Protein AF-A0A1T5LZ73-F1 (afdb_monomer)

Radius of gyration: 25.75 Å; Cα contacts (8 Å, |Δi|>4): 151; chains: 1; bounding box: 77×66×50 Å

pLDDT: mean 72.5, std 19.08, range [36.62, 97.19]

Structure (mmCIF, N/CA/C/O backbone):
data_AF-A0A1T5LZ73-F1
#
_entry.id   AF-A0A1T5LZ73-F1
#
loop_
_atom_site.group_PDB
_atom_site.id
_atom_site.type_symbol
_atom_site.label_atom_id
_atom_site.label_alt_id
_atom_site.label_comp_id
_atom_site.label_asym_id
_atom_site.label_entity_id
_atom_site.label_seq_id
_atom_site.pdbx_PDB_ins_code
_atom_site.Cartn_x
_atom_site.Cartn_y
_atom_site.Cartn_z
_atom_site.occupancy
_atom_site.B_iso_or_equiv
_atom_site.auth_seq_id
_atom_site.auth_comp_id
_atom_site.auth_asym_id
_atom_site.auth_atom_id
_atom_site.pdbx_PDB_model_num
ATOM 1 N N . MET A 1 1 ? 52.171 -35.371 24.882 1.00 56.53 1 MET A N 1
ATOM 2 C CA . MET A 1 1 ? 51.019 -35.402 25.819 1.00 56.53 1 MET A CA 1
ATOM 3 C C . MET A 1 1 ? 50.412 -34.028 26.113 1.00 56.53 1 MET A C 1
ATOM 5 O O . MET A 1 1 ? 49.203 -33.958 26.257 1.00 56.53 1 MET A O 1
ATOM 9 N N . VAL A 1 2 ? 51.192 -32.938 26.149 1.00 52.44 2 VAL A N 1
ATOM 10 C CA . VAL A 1 2 ? 50.703 -31.588 26.519 1.00 52.44 2 VAL A CA 1
ATOM 11 C C . VAL A 1 2 ? 49.740 -30.958 25.489 1.00 52.44 2 VAL A C 1
ATOM 13 O O . VAL A 1 2 ? 48.854 -30.198 25.865 1.00 52.44 2 VAL A O 1
ATOM 16 N N . LEU A 1 3 ? 49.861 -31.300 24.199 1.00 52.75 3 LEU A N 1
ATOM 17 C CA . LEU A 1 3 ? 49.018 -30.736 23.128 1.00 52.75 3 LEU A CA 1
ATOM 18 C C . LEU A 1 3 ? 47.549 -31.187 23.212 1.00 52.75 3 LEU A C 1
ATOM 20 O O . LEU A 1 3 ? 46.660 -30.344 23.152 1.00 52.75 3 LEU A O 1
ATOM 24 N N . LYS A 1 4 ? 47.296 -32.473 23.499 1.00 55.06 4 LYS A N 1
ATOM 25 C CA . LYS A 1 4 ? 45.929 -33.009 23.659 1.00 55.06 4 LYS A CA 1
ATOM 26 C C . LYS A 1 4 ? 45.168 -32.373 24.830 1.00 55.06 4 LYS A C 1
ATOM 28 O O . LYS A 1 4 ? 43.947 -32.289 24.804 1.00 55.06 4 LYS A O 1
ATOM 33 N N . PHE A 1 5 ? 45.885 -31.903 25.854 1.00 57.53 5 PHE A N 1
ATOM 34 C CA . PHE A 1 5 ? 45.278 -31.242 27.012 1.00 57.53 5 PHE A CA 1
ATOM 35 C C . PHE A 1 5 ? 44.866 -29.793 26.707 1.00 57.53 5 PHE A C 1
ATOM 37 O O . PHE A 1 5 ? 43.849 -29.325 27.211 1.00 57.53 5 PHE A O 1
ATOM 44 N N . LYS A 1 6 ? 45.619 -29.086 25.849 1.00 55.25 6 LYS A N 1
ATOM 45 C CA . LYS A 1 6 ? 45.263 -27.726 25.411 1.00 55.25 6 LYS A CA 1
ATOM 46 C C . LYS A 1 6 ? 44.051 -27.726 24.478 1.00 55.25 6 LYS A C 1
ATOM 48 O O . LYS A 1 6 ? 43.191 -26.863 24.625 1.00 55.25 6 LYS A O 1
ATOM 53 N N . GLU A 1 7 ? 43.953 -28.708 23.583 1.00 58.69 7 GLU A N 1
ATOM 54 C CA . GLU A 1 7 ? 42.799 -28.877 22.686 1.00 58.69 7 GLU A CA 1
ATOM 55 C C . GLU A 1 7 ? 41.505 -29.117 23.476 1.00 58.69 7 GLU A C 1
ATOM 57 O O . GLU A 1 7 ? 40.520 -28.417 23.260 1.00 58.69 7 GLU A O 1
ATOM 62 N N . ALA A 1 8 ? 41.541 -29.990 24.489 1.00 63.03 8 ALA A N 1
ATOM 63 C CA . ALA A 1 8 ? 40.382 -30.257 25.344 1.00 63.03 8 ALA A CA 1
ATOM 64 C C . ALA A 1 8 ? 39.908 -29.022 26.143 1.00 63.03 8 ALA A C 1
ATOM 66 O O . ALA A 1 8 ? 38.707 -28.833 26.344 1.00 63.03 8 ALA A O 1
ATOM 67 N N . ILE A 1 9 ? 40.829 -28.152 26.579 1.00 67.31 9 ILE A N 1
ATOM 68 C CA . ILE A 1 9 ? 40.480 -26.908 27.289 1.00 67.31 9 ILE A CA 1
ATOM 69 C C . ILE A 1 9 ? 39.867 -25.878 26.325 1.00 67.31 9 ILE A C 1
ATOM 71 O O . ILE A 1 9 ? 38.891 -25.216 26.681 1.00 67.31 9 ILE A O 1
ATOM 75 N N . ILE A 1 10 ? 40.396 -25.754 25.103 1.00 62.34 10 ILE A N 1
ATOM 76 C CA . ILE A 1 10 ? 39.868 -24.832 24.085 1.00 62.34 10 ILE A CA 1
ATOM 77 C C . ILE A 1 10 ? 38.470 -25.272 23.635 1.00 62.34 10 ILE A C 1
ATOM 79 O O . ILE A 1 10 ? 37.560 -24.441 23.597 1.00 62.34 10 ILE A O 1
ATOM 83 N N . GLU A 1 11 ? 38.259 -26.567 23.381 1.00 65.31 11 GLU A N 1
ATOM 84 C CA . GLU A 1 11 ? 36.930 -27.094 23.053 1.00 65.31 11 GLU A CA 1
ATOM 85 C C . GLU A 1 11 ? 35.940 -26.905 24.207 1.00 65.31 11 GLU A C 1
ATOM 87 O O . GLU A 1 11 ? 34.810 -26.466 23.987 1.00 65.31 11 GLU A O 1
ATOM 92 N N . GLY A 1 12 ? 36.375 -27.119 25.454 1.00 63.81 12 GLY A N 1
ATOM 93 C CA . GLY A 1 12 ? 35.560 -26.858 26.641 1.00 63.81 12 GLY A CA 1
ATOM 94 C C . GLY A 1 12 ? 35.119 -25.393 26.762 1.00 63.81 12 GLY A C 1
ATOM 95 O O . GLY A 1 12 ? 33.938 -25.120 26.987 1.00 63.81 12 GLY A O 1
ATOM 96 N N . ILE A 1 13 ? 36.034 -24.437 26.557 1.00 66.12 13 ILE A N 1
ATOM 97 C CA . ILE A 1 13 ? 35.733 -22.994 26.610 1.00 66.12 13 ILE A CA 1
ATOM 98 C C . ILE A 1 13 ? 34.793 -22.581 25.467 1.00 66.12 13 ILE A C 1
ATOM 100 O O . ILE A 1 13 ? 33.861 -21.804 25.696 1.00 66.12 13 ILE A O 1
ATOM 104 N N . ILE A 1 14 ? 34.982 -23.118 24.256 1.00 59.59 14 ILE A N 1
ATOM 105 C CA . ILE A 1 14 ? 34.099 -22.866 23.105 1.00 59.59 14 ILE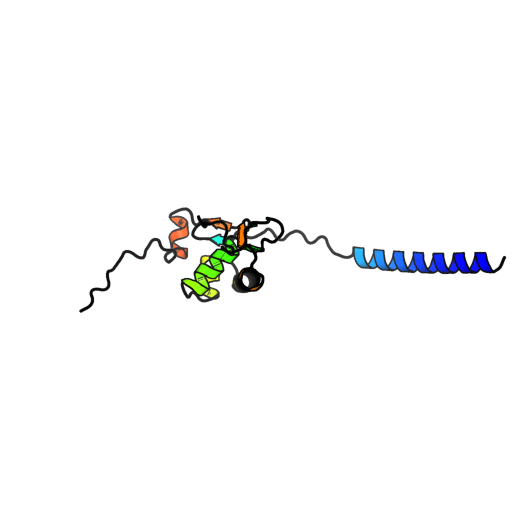 A CA 1
ATOM 106 C C . ILE A 1 14 ? 32.692 -23.415 23.375 1.00 59.59 14 ILE A C 1
ATOM 108 O O . ILE A 1 14 ? 31.710 -22.705 23.156 1.00 59.59 14 ILE A O 1
ATOM 112 N N . ILE A 1 15 ? 32.571 -24.628 23.925 1.00 63.03 15 ILE A N 1
ATOM 113 C CA . ILE A 1 15 ? 31.277 -25.243 24.257 1.00 63.03 15 ILE A CA 1
ATOM 114 C C . ILE A 1 15 ? 30.557 -24.461 25.360 1.00 63.03 15 ILE A C 1
ATOM 116 O O . ILE A 1 15 ? 29.350 -24.230 25.253 1.00 63.03 15 ILE A O 1
ATOM 120 N N . ILE A 1 16 ? 31.269 -24.009 26.398 1.00 60.47 16 ILE A N 1
ATOM 121 C CA . ILE A 1 16 ? 30.685 -23.171 27.457 1.00 60.47 16 ILE A CA 1
ATOM 122 C C . ILE A 1 16 ? 30.220 -21.832 26.869 1.00 60.47 16 ILE A C 1
ATOM 124 O O . ILE A 1 16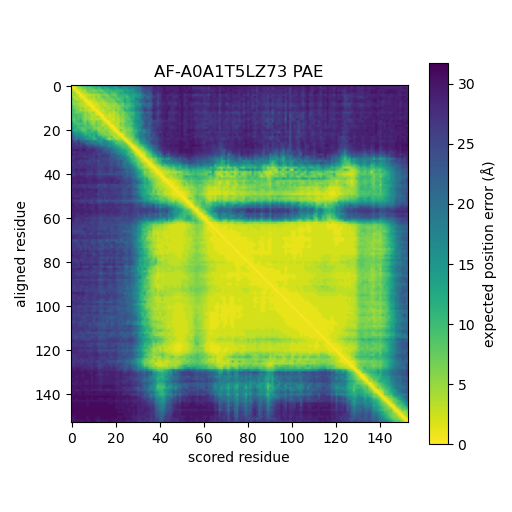 ? 29.091 -21.413 27.125 1.00 60.47 16 ILE A O 1
ATOM 128 N N . ARG A 1 17 ? 31.025 -21.187 26.014 1.00 56.81 17 ARG A N 1
ATOM 129 C CA . ARG A 1 17 ? 30.668 -19.903 25.388 1.00 56.81 17 ARG A CA 1
ATOM 130 C C . ARG A 1 17 ? 29.491 -20.026 24.416 1.00 56.81 17 ARG A C 1
ATOM 132 O O . ARG A 1 17 ? 28.627 -19.152 24.414 1.00 56.81 17 ARG A O 1
ATOM 139 N N . LEU A 1 18 ? 29.398 -21.119 23.655 1.00 52.44 18 LEU A N 1
ATOM 140 C CA . LEU A 1 18 ? 28.250 -21.413 22.789 1.00 52.44 18 LEU A CA 1
ATOM 141 C C . LEU A 1 18 ? 26.988 -21.729 23.599 1.00 52.44 18 LEU A C 1
ATOM 143 O O . LEU A 1 18 ? 25.925 -21.201 23.283 1.00 52.44 18 LEU A O 1
ATOM 147 N N . LYS A 1 19 ? 27.085 -22.513 24.682 1.00 56.38 19 LYS A N 1
ATOM 148 C CA . LYS A 1 19 ? 25.935 -22.812 25.554 1.00 56.38 19 LYS A CA 1
ATOM 149 C C . LYS A 1 19 ? 25.403 -21.567 26.263 1.00 56.38 19 LYS A C 1
ATOM 151 O O . LYS A 1 19 ? 24.190 -21.392 26.316 1.00 56.38 19 LYS A O 1
ATOM 156 N N . VAL A 1 20 ? 26.280 -20.681 26.746 1.00 56.03 20 VAL A N 1
ATOM 157 C CA . VAL A 1 20 ? 25.874 -19.392 27.336 1.00 56.03 20 VAL A CA 1
ATOM 158 C C . VAL A 1 20 ? 25.197 -18.498 26.286 1.00 56.03 20 VAL A C 1
ATOM 160 O O . VAL A 1 20 ? 24.157 -17.915 26.583 1.00 56.03 20 VAL A O 1
ATOM 163 N N . ASN A 1 21 ? 25.711 -18.447 25.049 1.00 48.28 21 ASN A N 1
ATOM 164 C CA . ASN A 1 21 ? 25.124 -17.659 23.954 1.00 48.28 21 ASN A CA 1
ATOM 165 C C . ASN A 1 21 ? 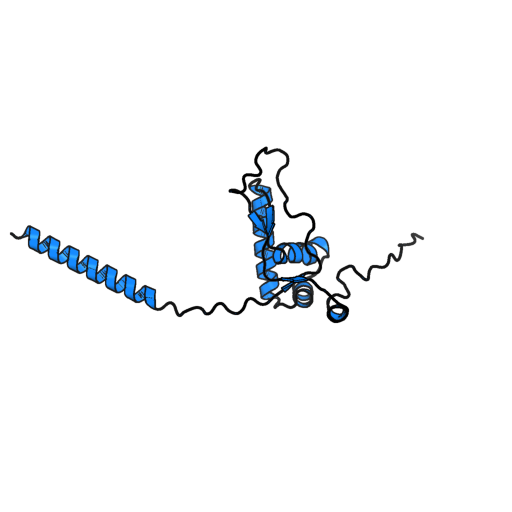23.752 -18.208 23.487 1.00 48.28 21 ASN A C 1
ATOM 167 O O . ASN A 1 21 ? 22.822 -17.451 23.216 1.00 48.28 21 ASN A O 1
ATOM 171 N N . ILE A 1 22 ? 23.578 -19.533 23.473 1.00 50.28 22 ILE A N 1
ATOM 172 C CA . ILE A 1 22 ? 22.284 -20.175 23.186 1.00 50.28 22 ILE A CA 1
ATOM 173 C C . ILE A 1 22 ? 21.272 -19.881 24.304 1.00 50.28 22 ILE A C 1
ATOM 175 O O . ILE A 1 22 ? 20.122 -19.544 24.018 1.00 50.28 22 ILE A O 1
ATOM 179 N N . LEU A 1 23 ? 21.681 -19.939 25.578 1.00 46.62 23 LEU A N 1
ATOM 180 C CA . LEU A 1 23 ? 20.766 -19.703 26.701 1.00 46.62 23 LEU A CA 1
ATOM 181 C C . LEU A 1 23 ? 20.262 -18.250 26.756 1.00 46.62 23 LEU A C 1
ATOM 183 O O . LEU A 1 23 ? 19.075 -18.039 27.015 1.00 46.62 23 LEU A O 1
ATOM 187 N N . ILE A 1 24 ? 21.100 -17.252 26.439 1.00 46.75 24 ILE A N 1
ATOM 188 C CA . ILE A 1 24 ? 20.652 -15.847 26.368 1.00 46.75 24 ILE A CA 1
ATOM 189 C C . ILE A 1 24 ? 19.663 -15.591 25.217 1.00 46.75 24 ILE A C 1
ATOM 191 O O . ILE A 1 24 ? 18.816 -14.708 25.343 1.00 46.75 24 ILE A O 1
ATOM 195 N N . TYR A 1 25 ? 19.689 -16.390 24.143 1.00 46.59 25 TYR A N 1
ATOM 196 C CA . TYR A 1 25 ? 18.757 -16.249 23.013 1.00 46.59 25 TYR A CA 1
ATOM 197 C C . TYR A 1 25 ? 17.385 -16.907 23.244 1.00 46.59 25 TYR A C 1
ATOM 199 O O . TYR A 1 25 ? 16.423 -16.617 22.534 1.00 46.59 25 TYR A O 1
ATOM 207 N N . THR A 1 26 ? 17.246 -17.759 24.264 1.00 42.72 26 THR A N 1
ATOM 208 C CA . THR A 1 26 ? 15.978 -18.463 24.555 1.00 42.72 26 THR A CA 1
ATOM 209 C C . THR A 1 26 ? 14.989 -17.693 25.439 1.00 42.72 26 THR A C 1
ATOM 211 O O . THR A 1 26 ? 13.895 -18.184 25.707 1.00 42.72 26 THR A O 1
ATOM 214 N N . ARG A 1 27 ? 15.299 -16.450 25.841 1.00 46.12 27 ARG A N 1
ATOM 215 C CA . ARG A 1 27 ? 14.372 -15.569 26.586 1.00 46.12 27 ARG A CA 1
ATOM 216 C C . ARG A 1 27 ? 13.532 -14.633 25.705 1.00 46.12 27 ARG A C 1
ATOM 218 O O . ARG A 1 27 ? 12.960 -13.661 26.192 1.00 46.12 27 ARG A O 1
ATOM 225 N N . GLY A 1 28 ? 13.394 -14.939 24.416 1.00 44.84 28 GLY A N 1
ATOM 226 C CA . GLY A 1 28 ? 12.397 -14.313 23.550 1.00 44.84 28 GLY A CA 1
ATOM 227 C C . GLY A 1 28 ? 11.008 -14.874 23.848 1.00 44.84 28 GLY A C 1
ATOM 228 O O . GLY A 1 28 ? 10.634 -15.915 23.314 1.00 44.84 28 GLY A O 1
ATOM 229 N N . GLY A 1 29 ? 10.250 -14.203 24.721 1.00 42.66 29 GLY A N 1
ATOM 230 C CA . GLY A 1 29 ? 8.864 -14.555 25.028 1.00 42.66 29 GLY A CA 1
ATOM 231 C C . GLY A 1 29 ? 8.062 -14.833 23.756 1.00 42.66 29 GLY A C 1
ATOM 232 O O . GLY A 1 29 ? 8.173 -14.096 22.774 1.00 42.66 29 GLY A O 1
ATOM 233 N N . ARG A 1 30 ? 7.267 -15.912 23.764 1.00 42.38 30 ARG A N 1
ATOM 234 C CA . ARG A 1 30 ? 6.342 -16.257 22.676 1.00 42.38 30 ARG A CA 1
ATOM 235 C C . ARG A 1 30 ? 5.478 -15.034 22.378 1.00 42.38 30 ARG A C 1
ATOM 237 O O . ARG A 1 30 ? 4.527 -14.739 23.098 1.00 42.38 30 ARG A O 1
ATOM 244 N N . LYS A 1 31 ? 5.832 -14.300 21.324 1.00 47.94 31 LYS A N 1
ATOM 245 C CA . LYS A 1 31 ? 5.063 -13.176 20.807 1.00 47.94 31 LYS A CA 1
ATOM 246 C C . LYS A 1 31 ? 3.787 -13.784 20.245 1.00 47.94 31 LYS A C 1
ATOM 248 O O . LYS A 1 31 ? 3.774 -14.209 19.094 1.00 47.94 31 LYS A O 1
ATOM 253 N N . MET A 1 32 ? 2.742 -13.899 21.070 1.00 42.62 32 MET A N 1
ATOM 254 C CA . MET A 1 32 ? 1.418 -14.238 20.560 1.00 42.62 32 MET A CA 1
ATOM 255 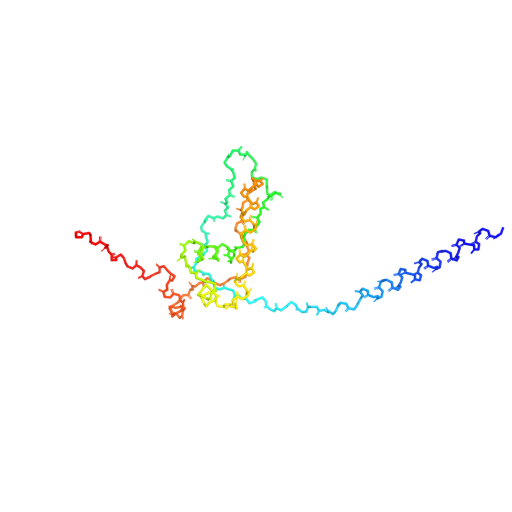C C . MET A 1 32 ? 1.154 -13.274 19.404 1.00 42.62 32 MET A C 1
ATOM 257 O O . MET A 1 32 ? 1.276 -12.059 19.615 1.00 42.62 32 MET A O 1
ATOM 261 N N . PRO A 1 33 ? 0.893 -13.764 18.180 1.00 48.97 33 PRO A N 1
ATOM 262 C CA . PRO A 1 33 ? 0.567 -12.887 17.077 1.00 48.97 33 PRO A CA 1
ATOM 263 C C . PRO A 1 33 ? -0.635 -12.074 17.531 1.00 48.97 33 PRO A C 1
ATOM 265 O O . PRO A 1 33 ? -1.721 -12.623 17.705 1.00 48.97 33 PRO A O 1
ATOM 268 N N . ARG A 1 34 ? -0.431 -10.779 17.809 1.00 55.31 34 ARG A N 1
ATOM 269 C CA . ARG A 1 34 ? -1.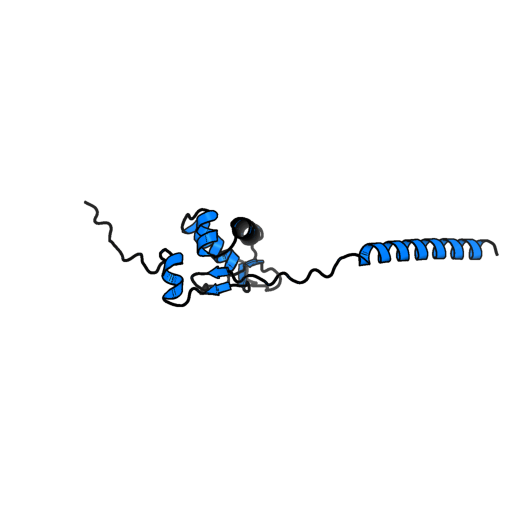541 -9.880 18.116 1.00 55.31 34 ARG A CA 1
ATOM 270 C C . ARG A 1 34 ? -2.543 -10.088 16.978 1.00 55.31 34 ARG A C 1
ATOM 272 O O . ARG A 1 34 ? -2.122 -9.903 15.830 1.00 55.31 34 ARG A O 1
ATOM 279 N N . PRO A 1 35 ? -3.796 -10.494 17.265 1.00 55.00 35 PRO A N 1
ATOM 280 C CA . PRO A 1 35 ? -4.769 -10.807 16.233 1.00 55.00 35 PRO A CA 1
ATOM 281 C C . PRO A 1 35 ? -4.758 -9.703 15.185 1.00 55.00 35 PRO A C 1
ATOM 283 O O . PRO A 1 35 ? -4.860 -8.515 15.520 1.00 55.00 35 PRO A O 1
ATOM 286 N N . LYS A 1 36 ? -4.503 -10.087 13.932 1.00 60.28 36 LYS A N 1
ATOM 287 C CA . LYS A 1 36 ? -4.373 -9.136 12.832 1.00 60.28 36 LYS A CA 1
ATOM 288 C C . LYS A 1 36 ? -5.716 -8.428 12.705 1.00 60.28 36 LYS A C 1
ATOM 290 O O . LYS A 1 36 ? -6.708 -9.033 12.314 1.00 60.28 36 LYS A O 1
ATOM 295 N N . LYS A 1 37 ? -5.763 -7.154 13.100 1.00 64.50 37 LYS A N 1
ATOM 296 C CA . LYS A 1 37 ? -6.958 -6.338 12.903 1.00 64.50 37 LYS A CA 1
ATOM 297 C C . LYS A 1 37 ? -7.196 -6.217 11.400 1.00 64.50 37 LYS A C 1
ATOM 299 O O . LYS A 1 37 ? -6.294 -5.792 10.668 1.00 64.50 37 LYS A O 1
ATOM 304 N N . TRP A 1 38 ? -8.392 -6.619 10.988 1.00 75.12 38 TRP A N 1
ATOM 305 C CA . TRP A 1 38 ? -8.903 -6.416 9.643 1.00 75.12 38 TRP A CA 1
ATOM 306 C C . TRP A 1 38 ? -9.013 -4.919 9.363 1.00 75.12 38 TRP A C 1
ATOM 308 O O . TRP A 1 38 ? -9.515 -4.181 10.213 1.00 75.12 38 TRP A O 1
ATOM 318 N N . ARG A 1 39 ? -8.544 -4.473 8.200 1.00 74.12 39 ARG A N 1
ATOM 319 C CA . ARG A 1 39 ? -8.633 -3.071 7.768 1.00 74.12 39 ARG A CA 1
ATOM 320 C C . ARG A 1 39 ? -9.703 -2.935 6.708 1.00 74.12 39 ARG A C 1
ATOM 322 O O . ARG A 1 39 ? -9.895 -3.842 5.904 1.00 74.12 39 ARG A O 1
ATOM 329 N N . ARG A 1 40 ? -10.430 -1.829 6.717 1.00 77.75 40 ARG A N 1
ATOM 330 C CA . ARG A 1 40 ? -11.448 -1.594 5.696 1.00 77.75 40 ARG A CA 1
ATOM 331 C C . ARG A 1 40 ? -10.801 -1.103 4.410 1.00 77.75 40 ARG A C 1
ATOM 333 O O . ARG A 1 40 ? -9.910 -0.260 4.458 1.00 77.75 40 ARG A O 1
ATOM 340 N N . VAL A 1 41 ? -11.256 -1.653 3.290 1.00 76.31 41 VAL A N 1
ATOM 341 C CA . VAL A 1 41 ? -10.914 -1.208 1.935 1.00 76.31 41 VAL A CA 1
ATOM 342 C C . VAL A 1 41 ? -12.202 -1.067 1.134 1.00 76.31 41 VAL A C 1
ATOM 344 O O . VAL A 1 41 ? -13.129 -1.862 1.297 1.00 76.31 41 VAL A O 1
ATOM 347 N N . CYS A 1 42 ? -12.282 -0.060 0.272 1.00 72.00 42 CYS A N 1
ATOM 348 C CA . CYS A 1 42 ? -13.533 0.243 -0.416 1.00 72.00 42 CYS A CA 1
ATOM 349 C C . CYS A 1 42 ? -13.781 -0.639 -1.641 1.00 72.00 42 CYS A C 1
ATOM 351 O O . CYS A 1 42 ? -14.933 -0.925 -1.962 1.00 72.00 42 CYS A O 1
ATOM 353 N N . LYS A 1 43 ? -12.725 -1.099 -2.320 1.00 72.88 43 LYS A N 1
ATOM 354 C CA . LYS A 1 43 ? -12.836 -2.026 -3.451 1.00 72.88 43 LYS A CA 1
ATOM 355 C C . LYS A 1 43 ? -11.575 -2.880 -3.565 1.00 72.88 43 LYS A C 1
ATOM 357 O O . LYS A 1 43 ? -10.479 -2.423 -3.256 1.00 72.88 43 LYS A O 1
ATOM 362 N N . VAL A 1 44 ? -11.736 -4.112 -4.039 1.00 80.94 44 VAL A N 1
ATOM 363 C CA . VAL A 1 44 ? -10.605 -4.939 -4.477 1.00 80.94 44 VAL A CA 1
ATOM 364 C C . VAL A 1 44 ? -10.188 -4.479 -5.879 1.00 80.94 44 VAL A C 1
ATOM 366 O O . VAL A 1 44 ? -11.057 -4.354 -6.745 1.00 80.94 44 VAL A O 1
ATOM 369 N N . PRO A 1 45 ? -8.898 -4.202 -6.124 1.00 80.25 45 PRO A N 1
ATOM 370 C CA . PRO A 1 45 ? -8.439 -3.765 -7.436 1.00 80.25 45 PRO A CA 1
ATOM 371 C C . PRO A 1 45 ? -8.663 -4.856 -8.489 1.00 80.25 45 PRO A C 1
ATOM 373 O O . PRO A 1 45 ? -8.417 -6.038 -8.244 1.00 80.25 45 PRO A O 1
ATOM 376 N N . GLU A 1 46 ? -9.134 -4.447 -9.667 1.00 83.19 46 GLU A N 1
ATOM 377 C CA . GLU A 1 46 ? -9.317 -5.342 -10.820 1.00 83.19 46 GLU A CA 1
ATOM 378 C C . GLU A 1 46 ? -7.969 -5.680 -11.466 1.00 83.19 46 GLU A C 1
ATOM 380 O O . GLU A 1 46 ? -7.702 -6.834 -11.801 1.00 83.19 46 GLU A O 1
ATOM 385 N N . ILE A 1 47 ? -7.088 -4.680 -11.566 1.00 85.75 47 ILE A N 1
ATOM 386 C CA . ILE A 1 47 ? -5.709 -4.846 -12.021 1.00 85.75 47 ILE A CA 1
ATOM 387 C C . ILE A 1 47 ? -4.870 -5.345 -10.846 1.00 85.75 47 ILE A C 1
ATOM 389 O O . ILE A 1 47 ? -4.755 -4.675 -9.821 1.00 85.75 47 ILE A O 1
ATOM 393 N N . LYS A 1 48 ? -4.274 -6.528 -11.004 1.00 87.12 48 LYS A N 1
ATOM 394 C CA . LYS A 1 48 ? -3.481 -7.181 -9.952 1.00 87.12 48 LYS A CA 1
ATOM 395 C C . LYS A 1 48 ? -1.976 -7.003 -10.110 1.00 87.12 48 LYS A C 1
ATOM 397 O O . LYS A 1 48 ? -1.239 -7.423 -9.227 1.00 87.12 48 LYS A O 1
ATOM 402 N N . ALA A 1 49 ? -1.499 -6.422 -11.207 1.00 88.75 49 ALA A N 1
ATOM 403 C CA . ALA A 1 49 ? -0.074 -6.209 -11.410 1.00 88.75 49 ALA A CA 1
ATOM 404 C C . ALA A 1 49 ? 0.211 -4.999 -12.304 1.00 88.75 49 ALA A C 1
ATOM 406 O O . ALA A 1 49 ? -0.553 -4.708 -13.220 1.00 88.75 49 ALA A O 1
ATOM 407 N N . TYR A 1 50 ? 1.336 -4.339 -12.041 1.00 88.00 50 TYR A N 1
ATOM 408 C CA . TYR A 1 50 ? 1.926 -3.274 -12.852 1.00 88.00 50 TYR A CA 1
ATOM 409 C C . TYR A 1 50 ? 3.399 -3.607 -13.081 1.00 88.00 50 TYR A C 1
ATOM 411 O O . TYR A 1 50 ? 4.050 -4.109 -12.170 1.00 88.00 50 TYR A O 1
ATOM 419 N N . GLY A 1 51 ? 3.955 -3.325 -14.253 1.00 87.81 51 GLY A N 1
ATOM 420 C CA . GLY A 1 51 ? 5.354 -3.640 -14.544 1.00 87.81 51 GLY A CA 1
ATOM 421 C C . GLY A 1 51 ? 5.881 -2.903 -15.772 1.00 87.81 51 GLY A C 1
ATOM 422 O O . GLY A 1 51 ? 5.095 -2.263 -16.474 1.00 87.81 51 GLY A O 1
ATOM 423 N N . PRO A 1 52 ? 7.202 -2.954 -16.009 1.00 83.06 52 PRO A N 1
ATOM 424 C CA . PRO A 1 52 ? 7.805 -2.391 -17.211 1.00 83.06 52 PRO A CA 1
ATOM 425 C C . PRO A 1 52 ? 7.287 -3.115 -18.458 1.00 83.06 52 PRO A C 1
ATOM 427 O O . PRO A 1 52 ? 7.200 -4.340 -18.471 1.00 83.06 52 PRO A O 1
ATOM 430 N N . VAL A 1 53 ? 6.963 -2.351 -19.501 1.00 80.00 53 VAL A N 1
ATOM 431 C CA . VAL A 1 53 ? 6.536 -2.896 -20.803 1.00 80.00 53 VAL A CA 1
ATOM 432 C C . VAL A 1 53 ? 7.745 -3.379 -21.614 1.00 80.00 53 VAL A C 1
ATOM 434 O O . VAL A 1 53 ? 7.639 -4.341 -22.362 1.00 80.00 53 VAL A O 1
ATOM 437 N N . ASP A 1 54 ? 8.910 -2.763 -21.398 1.00 75.06 54 ASP A N 1
ATOM 438 C CA . ASP A 1 54 ? 10.120 -2.958 -22.209 1.00 75.06 54 ASP A CA 1
ATOM 439 C C . ASP A 1 54 ? 11.002 -4.136 -21.741 1.00 75.06 54 ASP A C 1
ATOM 441 O O . ASP A 1 54 ? 12.171 -4.234 -22.116 1.00 75.06 54 ASP A O 1
ATOM 445 N N . ARG A 1 55 ? 10.487 -5.010 -20.865 1.00 67.75 55 ARG A N 1
ATOM 446 C CA . ARG A 1 55 ? 11.183 -6.223 -20.407 1.00 67.75 55 ARG A CA 1
ATOM 447 C C . ARG A 1 55 ? 10.300 -7.445 -20.617 1.00 67.75 55 ARG A C 1
ATOM 449 O O . ARG A 1 55 ? 9.223 -7.539 -20.038 1.00 67.75 55 ARG A O 1
ATOM 456 N N . ASP A 1 56 ? 10.818 -8.408 -21.374 1.00 61.53 56 ASP A N 1
ATOM 457 C CA . ASP A 1 56 ? 10.086 -9.610 -21.793 1.00 61.53 56 ASP A CA 1
ATOM 458 C C . ASP A 1 56 ? 9.867 -10.660 -20.693 1.00 61.53 56 ASP A C 1
ATOM 460 O O . ASP A 1 56 ? 9.194 -11.662 -20.931 1.00 61.53 56 ASP A O 1
ATOM 464 N N . SER A 1 57 ? 10.372 -10.463 -19.472 1.00 54.34 57 SER A N 1
ATOM 465 C CA . SER A 1 57 ? 10.111 -11.397 -18.380 1.00 54.34 57 SER A CA 1
ATOM 466 C C . SER A 1 57 ? 9.350 -10.752 -17.224 1.00 54.34 57 SER A C 1
ATOM 468 O O . SER A 1 57 ? 9.876 -10.022 -16.382 1.00 54.34 57 SER A O 1
ATOM 470 N N . ILE A 1 58 ? 8.074 -11.137 -17.123 1.00 56.31 58 ILE A N 1
ATOM 471 C CA . ILE A 1 58 ? 7.336 -11.207 -15.857 1.00 56.31 58 ILE A CA 1
ATOM 472 C C . ILE A 1 58 ? 7.953 -12.365 -15.055 1.00 56.31 58 ILE A C 1
ATOM 474 O O . ILE A 1 58 ? 7.300 -13.366 -14.757 1.00 56.31 58 ILE A O 1
ATOM 478 N N . ASP A 1 59 ? 9.246 -12.290 -14.742 1.00 56.22 59 ASP A N 1
ATOM 479 C CA . ASP A 1 59 ? 9.849 -13.262 -13.849 1.00 56.22 59 ASP A CA 1
ATOM 480 C C . ASP A 1 59 ? 9.247 -13.030 -12.467 1.00 56.22 59 ASP A C 1
ATOM 482 O O . ASP A 1 59 ? 9.492 -12.029 -11.789 1.00 56.22 59 ASP A O 1
ATOM 486 N N . ASN A 1 60 ? 8.412 -13.981 -12.043 1.00 57.03 60 ASN A N 1
ATOM 487 C CA . ASN A 1 60 ? 7.739 -13.973 -10.744 1.00 57.03 60 ASN A CA 1
ATOM 488 C C . ASN A 1 60 ? 8.721 -13.782 -9.570 1.00 57.03 60 ASN A C 1
ATOM 490 O O . ASN A 1 60 ? 8.311 -13.321 -8.502 1.00 57.03 60 ASN A O 1
ATOM 494 N N . LEU A 1 61 ? 9.998 -14.109 -9.789 1.00 58.72 61 LEU A N 1
ATOM 495 C CA . LEU A 1 61 ? 11.103 -14.018 -8.840 1.00 58.72 61 LEU A CA 1
ATOM 496 C C . LEU A 1 61 ? 11.497 -12.583 -8.461 1.00 58.72 61 LEU A C 1
ATOM 498 O O . LEU A 1 61 ? 12.004 -12.399 -7.359 1.00 58.72 61 LEU A O 1
ATOM 502 N N . ASP A 1 62 ? 11.219 -11.575 -9.296 1.00 74.69 62 ASP A N 1
ATOM 503 C CA . ASP A 1 62 ? 11.671 -10.195 -9.041 1.00 74.69 62 ASP A CA 1
ATOM 504 C C . ASP A 1 62 ? 10.544 -9.218 -8.669 1.00 74.69 62 ASP A C 1
ATOM 506 O O . ASP A 1 62 ? 10.749 -8.005 -8.586 1.00 74.69 62 ASP A O 1
ATOM 510 N N . SER A 1 63 ? 9.346 -9.741 -8.394 1.00 85.56 63 SER A N 1
ATOM 511 C CA . SER A 1 63 ? 8.174 -8.919 -8.092 1.00 85.56 63 SER A CA 1
ATOM 512 C C . SER A 1 63 ? 8.183 -8.305 -6.683 1.00 85.56 63 SER A C 1
ATOM 514 O O . SER A 1 63 ? 8.602 -8.913 -5.697 1.00 85.56 63 SER A O 1
ATOM 516 N N . VAL A 1 64 ? 7.681 -7.073 -6.575 1.00 92.00 64 VAL A N 1
ATOM 517 C CA . VAL A 1 64 ? 7.429 -6.384 -5.306 1.00 92.00 64 VAL A CA 1
ATOM 518 C C . VAL A 1 64 ? 5.954 -6.541 -4.952 1.00 92.00 64 VAL A C 1
ATOM 520 O O . VAL A 1 64 ? 5.078 -6.068 -5.674 1.00 92.00 64 VAL A O 1
ATOM 523 N N . ILE A 1 65 ? 5.673 -7.187 -3.819 1.00 93.44 65 ILE A N 1
ATOM 524 C CA . ILE A 1 65 ? 4.300 -7.415 -3.355 1.00 93.44 65 ILE A CA 1
ATOM 525 C C . ILE A 1 65 ? 3.779 -6.172 -2.634 1.00 93.44 65 ILE A C 1
ATOM 527 O O . ILE A 1 65 ? 4.235 -5.834 -1.535 1.00 93.44 65 ILE A O 1
ATOM 531 N N . LEU A 1 66 ? 2.781 -5.534 -3.230 1.00 94.12 66 LEU A N 1
ATOM 532 C CA . LEU A 1 66 ? 1.954 -4.497 -2.635 1.00 94.12 66 LEU A CA 1
ATOM 533 C C . LEU A 1 66 ? 0.663 -5.142 -2.115 1.00 94.12 66 LEU A C 1
ATOM 535 O O . LEU A 1 66 ? -0.042 -5.835 -2.835 1.00 94.12 66 LEU A O 1
ATOM 539 N N . THR A 1 67 ? 0.335 -4.953 -0.848 1.00 94.44 67 THR A N 1
ATOM 540 C CA . THR A 1 67 ? -0.916 -5.475 -0.288 1.00 94.44 67 THR A CA 1
ATOM 541 C C . THR A 1 67 ? -2.101 -4.611 -0.703 1.00 94.44 67 THR A C 1
ATOM 543 O O . THR A 1 67 ? -1.949 -3.430 -1.018 1.00 94.44 67 THR A O 1
ATOM 546 N N . VAL A 1 68 ? -3.312 -5.170 -0.645 1.00 91.69 68 VAL A N 1
ATOM 547 C CA . VAL A 1 68 ? -4.536 -4.404 -0.944 1.00 91.69 68 VAL A CA 1
ATOM 548 C C . VAL A 1 68 ? -4.698 -3.211 0.009 1.00 91.69 68 VAL A C 1
ATOM 550 O O . VAL A 1 68 ? -5.135 -2.143 -0.401 1.00 91.69 68 VAL A O 1
ATOM 553 N N . GLU A 1 69 ? -4.286 -3.361 1.270 1.00 92.81 69 GLU A N 1
ATOM 554 C CA . GLU A 1 69 ? -4.315 -2.291 2.276 1.00 92.81 69 GLU A CA 1
ATOM 555 C C . GLU A 1 69 ? -3.334 -1.159 1.933 1.00 92.81 69 GLU A C 1
ATOM 557 O O . GLU A 1 69 ? -3.662 0.012 2.103 1.00 92.81 69 GLU A O 1
ATOM 562 N N . GLU A 1 70 ? -2.143 -1.504 1.436 1.00 94.75 70 GLU A N 1
ATOM 563 C CA . GLU A 1 70 ? -1.138 -0.539 0.979 1.00 94.75 70 GLU A CA 1
ATOM 564 C C . GLU A 1 70 ? -1.629 0.232 -0.249 1.00 94.75 70 GLU A C 1
ATOM 566 O O . GLU A 1 70 ? -1.566 1.461 -0.261 1.00 94.75 70 GLU A O 1
ATOM 571 N N . LEU A 1 71 ? -2.193 -0.457 -1.244 1.00 94.19 71 LEU A N 1
ATOM 572 C CA . LEU A 1 71 ? -2.764 0.211 -2.413 1.00 94.19 71 LEU A CA 1
ATOM 573 C C . LEU A 1 71 ? -3.917 1.146 -2.026 1.00 94.19 71 LEU A C 1
ATOM 575 O O . LEU A 1 71 ? -3.982 2.276 -2.507 1.00 94.19 71 LEU A O 1
ATOM 579 N N . GLU A 1 72 ? -4.796 0.708 -1.124 1.00 92.69 72 GLU A N 1
ATOM 580 C CA . GLU A 1 72 ? -5.909 1.533 -0.656 1.00 92.69 72 GLU A CA 1
ATOM 581 C C . GLU A 1 72 ? -5.414 2.793 0.066 1.00 92.69 72 GLU A C 1
ATOM 583 O O . GLU A 1 72 ? -5.959 3.871 -0.159 1.00 92.69 72 GLU A O 1
ATOM 588 N N . THR A 1 73 ? -4.347 2.708 0.875 1.00 93.81 73 THR A N 1
ATOM 589 C CA . THR A 1 73 ? -3.775 3.916 1.500 1.00 93.81 73 THR A CA 1
ATOM 590 C C . THR A 1 73 ? -3.231 4.912 0.485 1.00 93.81 73 THR A C 1
ATOM 592 O O . THR A 1 73 ? -3.418 6.111 0.673 1.00 93.81 73 THR A O 1
ATOM 595 N N . ILE A 1 74 ? -2.596 4.434 -0.589 1.00 95.56 74 ILE A N 1
ATOM 596 C CA . ILE A 1 74 ? -2.098 5.292 -1.672 1.00 95.56 74 ILE A CA 1
ATOM 597 C C . ILE A 1 74 ? -3.272 5.952 -2.390 1.00 95.56 74 ILE A C 1
ATOM 599 O O . ILE A 1 74 ? -3.258 7.158 -2.608 1.00 95.56 74 ILE A O 1
ATOM 603 N N . ARG A 1 75 ? -4.339 5.197 -2.674 1.00 92.62 75 ARG A N 1
ATOM 604 C CA . ARG A 1 75 ? -5.564 5.753 -3.258 1.00 92.62 75 ARG A CA 1
ATOM 605 C C . ARG A 1 75 ? -6.171 6.841 -2.365 1.00 92.62 75 ARG A C 1
ATOM 607 O O . ARG A 1 75 ? -6.454 7.930 -2.839 1.00 92.62 75 ARG A O 1
ATOM 614 N N . LEU A 1 76 ? -6.378 6.570 -1.078 1.00 90.12 76 LEU A N 1
ATOM 615 C CA . LEU A 1 76 ? -7.038 7.519 -0.174 1.00 90.12 76 LEU A CA 1
ATOM 616 C C . LEU A 1 76 ? -6.203 8.784 0.060 1.00 90.12 76 LEU A C 1
ATOM 618 O O . LEU A 1 76 ? -6.749 9.881 0.081 1.00 90.12 76 LEU A O 1
ATOM 622 N N . ILE A 1 77 ? -4.891 8.646 0.241 1.00 93.88 77 ILE A N 1
ATOM 623 C CA . ILE A 1 77 ? -4.030 9.783 0.585 1.00 93.88 77 ILE A CA 1
ATOM 624 C C . ILE A 1 77 ? -3.573 10.522 -0.673 1.00 93.88 77 ILE A C 1
ATOM 626 O O . ILE A 1 77 ? -3.803 11.721 -0.791 1.00 93.88 77 ILE A O 1
ATOM 630 N N . ASP A 1 78 ? -2.945 9.821 -1.617 1.00 93.56 78 ASP A N 1
ATOM 631 C CA . ASP A 1 78 ? -2.276 10.469 -2.748 1.00 93.56 78 ASP A CA 1
ATOM 632 C C . ASP A 1 78 ? -3.247 10.782 -3.902 1.00 93.56 78 ASP A C 1
ATOM 634 O O . ASP A 1 78 ? -3.051 11.779 -4.593 1.00 93.56 78 ASP A O 1
ATOM 638 N N . LEU A 1 79 ? -4.298 9.971 -4.111 1.00 90.00 79 LEU A N 1
ATOM 639 C CA . LEU A 1 79 ? -5.287 10.206 -5.178 1.00 90.00 79 LEU A CA 1
ATOM 640 C C . LEU A 1 79 ? -6.511 11.003 -4.696 1.00 90.00 79 LEU A C 1
ATOM 642 O O . LEU A 1 79 ? -6.936 11.930 -5.381 1.00 90.00 79 LEU A O 1
ATOM 646 N N . GLU A 1 80 ? -7.072 10.679 -3.526 1.00 86.69 80 GLU A N 1
ATOM 647 C CA . GLU A 1 80 ? -8.244 11.388 -2.976 1.00 86.69 80 GLU A CA 1
ATOM 648 C C . GLU A 1 80 ? -7.889 12.594 -2.096 1.00 86.69 80 GLU A C 1
ATOM 650 O O . GLU A 1 80 ? -8.783 13.345 -1.703 1.00 86.69 80 GLU A O 1
ATOM 655 N N . GLY A 1 81 ? -6.607 12.795 -1.780 1.00 88.88 81 GLY A N 1
ATOM 656 C CA . GLY A 1 81 ? -6.140 13.936 -0.992 1.00 88.88 81 GLY A CA 1
ATOM 657 C C . GLY A 1 81 ? -6.498 13.875 0.496 1.00 88.88 81 GLY A C 1
ATOM 658 O O . GLY A 1 81 ? -6.463 14.909 1.162 1.00 88.88 81 GLY A O 1
ATOM 659 N N . MET A 1 82 ? -6.853 12.700 1.034 1.00 89.62 82 MET A N 1
ATOM 660 C CA . MET A 1 82 ? -7.166 12.560 2.458 1.00 89.62 82 MET A CA 1
ATOM 661 C C . MET A 1 82 ? -5.914 12.697 3.319 1.00 89.62 82 MET A C 1
ATOM 663 O O . MET A 1 82 ? -4.835 12.193 2.996 1.00 89.62 82 MET A O 1
ATOM 667 N N . ASN A 1 83 ? -6.072 13.294 4.495 1.00 91.12 83 ASN A N 1
ATOM 668 C CA . ASN A 1 83 ? -5.017 13.286 5.495 1.00 91.12 83 ASN A CA 1
ATOM 669 C C . ASN A 1 83 ? -4.949 11.925 6.230 1.00 91.12 83 ASN A C 1
ATOM 671 O O . ASN A 1 83 ? -5.829 11.066 6.137 1.00 91.12 83 ASN A O 1
ATOM 675 N N . GLN A 1 84 ? -3.876 11.701 6.997 1.00 88.38 84 GLN A N 1
ATOM 676 C CA . GLN A 1 84 ? -3.659 10.423 7.695 1.00 88.38 84 GLN A CA 1
ATOM 677 C C . GLN A 1 84 ? -4.722 10.100 8.753 1.00 88.38 84 GLN A C 1
ATOM 679 O O . GLN A 1 84 ? -4.888 8.930 9.097 1.00 88.38 84 GLN A O 1
ATOM 684 N N . VAL A 1 85 ? -5.377 11.117 9.318 1.00 91.75 85 VAL A N 1
ATOM 685 C CA . VAL A 1 85 ? -6.431 10.933 10.322 1.00 91.75 85 VAL A CA 1
ATOM 686 C C . VAL A 1 85 ? -7.701 10.448 9.629 1.00 91.75 85 VAL A C 1
ATOM 688 O O . VAL A 1 85 ? -8.201 9.386 9.984 1.00 91.75 85 VAL A O 1
ATOM 691 N N . GLU A 1 86 ? -8.131 11.133 8.571 1.00 87.44 86 GLU A N 1
ATOM 692 C CA . GLU A 1 86 ? -9.299 10.763 7.756 1.00 87.44 86 GLU A CA 1
ATOM 693 C C . GLU A 1 86 ? -9.160 9.355 7.163 1.00 87.44 86 GLU A C 1
ATOM 695 O O . GLU A 1 86 ? -10.060 8.520 7.266 1.00 87.44 86 GLU A O 1
ATOM 700 N N . CYS A 1 87 ? -7.985 9.045 6.608 1.00 89.44 87 CYS A N 1
ATOM 701 C CA . CYS A 1 87 ? -7.684 7.713 6.092 1.00 89.44 87 CYS A CA 1
ATOM 702 C C . CYS A 1 87 ? -7.773 6.645 7.201 1.00 89.44 87 CYS A C 1
ATOM 704 O O . CYS A 1 87 ? -8.317 5.560 6.989 1.00 89.44 87 CYS A O 1
ATOM 706 N N . ALA A 1 88 ? -7.303 6.950 8.416 1.00 89.06 88 ALA A N 1
ATOM 707 C CA . ALA A 1 88 ? -7.360 6.023 9.545 1.00 89.06 88 ALA A CA 1
ATOM 708 C C . ALA A 1 88 ? -8.791 5.765 10.028 1.00 89.06 88 ALA A C 1
ATOM 710 O O . ALA A 1 88 ? -9.142 4.615 10.314 1.00 89.06 88 ALA A O 1
ATOM 711 N N . GLU A 1 89 ? -9.620 6.805 10.070 1.00 87.12 89 GLU A N 1
ATOM 712 C CA . GLU A 1 89 ? -11.040 6.708 10.403 1.00 87.12 89 GLU A CA 1
ATOM 713 C C . GLU A 1 89 ? -11.787 5.820 9.404 1.00 87.12 89 GLU A C 1
ATOM 715 O O . GLU A 1 89 ? -12.477 4.871 9.806 1.00 87.12 89 GLU A O 1
ATOM 720 N N . LEU A 1 90 ? -11.567 6.061 8.109 1.00 83.44 90 LEU A N 1
ATOM 721 C CA . LEU A 1 90 ? -12.190 5.312 7.022 1.00 83.44 90 LEU A CA 1
ATOM 722 C C . LEU A 1 90 ? -11.742 3.841 7.024 1.00 83.44 90 LEU A C 1
ATOM 724 O O . LEU A 1 90 ? -12.570 2.925 7.035 1.00 83.44 90 LEU A O 1
ATOM 728 N N . MET A 1 91 ? -10.436 3.590 7.147 1.00 85.31 91 MET A N 1
ATOM 729 C CA . MET A 1 91 ? -9.881 2.234 7.229 1.00 85.31 91 MET A CA 1
ATOM 730 C C . MET A 1 91 ? -10.177 1.524 8.564 1.00 85.31 91 MET A C 1
ATOM 732 O O . MET A 1 91 ? -9.956 0.314 8.680 1.00 85.31 91 MET A O 1
ATOM 736 N N . GLY A 1 92 ? -10.688 2.235 9.577 1.00 85.50 92 GLY A N 1
ATOM 737 C CA . GLY A 1 92 ? -11.011 1.683 10.896 1.00 85.50 92 GLY A CA 1
ATOM 738 C C . GLY A 1 92 ? -9.787 1.261 11.716 1.00 85.50 92 GLY A C 1
ATOM 739 O O . GLY A 1 92 ? -9.847 0.283 12.464 1.00 85.50 92 GLY A O 1
ATOM 740 N N . VAL A 1 93 ? -8.665 1.968 11.572 1.00 87.19 93 VAL A N 1
ATOM 741 C CA . VAL A 1 93 ? -7.401 1.679 12.268 1.00 87.19 93 VAL A CA 1
ATOM 742 C C . VAL A 1 93 ? -6.863 2.909 12.997 1.00 87.19 93 VAL A C 1
ATOM 744 O O . VAL A 1 93 ? -7.349 4.016 12.832 1.00 87.19 93 VAL A O 1
ATOM 747 N N . ALA A 1 94 ? -5.829 2.729 13.821 1.00 88.44 94 ALA A N 1
ATOM 748 C CA . ALA A 1 94 ? -5.133 3.860 14.431 1.00 88.44 94 ALA A CA 1
ATOM 749 C C . ALA A 1 94 ? -4.315 4.641 13.385 1.00 88.44 94 ALA A C 1
ATOM 751 O O . ALA A 1 94 ? -3.719 4.031 12.494 1.00 88.44 94 ALA A O 1
ATOM 752 N N . ARG A 1 95 ? -4.173 5.962 13.568 1.00 91.44 95 ARG A N 1
AT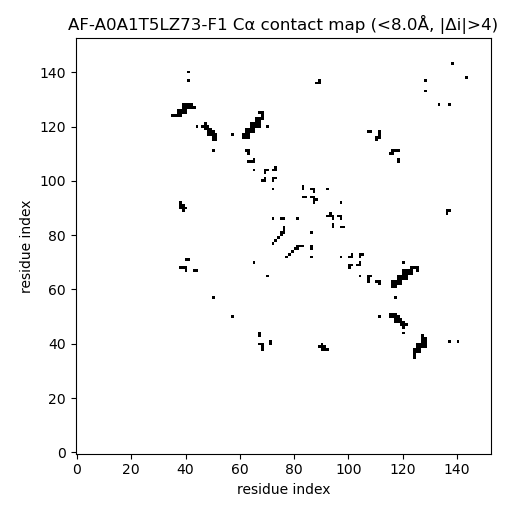OM 753 C CA . ARG A 1 95 ? -3.345 6.843 12.718 1.00 91.44 95 ARG A CA 1
ATOM 754 C C . ARG A 1 95 ? -1.931 6.298 12.481 1.00 91.44 95 ARG A C 1
ATOM 756 O O . ARG A 1 95 ? -1.466 6.248 11.349 1.00 91.44 95 ARG A O 1
ATOM 763 N N . SER A 1 96 ? -1.270 5.806 13.530 1.00 91.00 96 SER A N 1
ATOM 764 C CA . SER A 1 96 ? 0.077 5.216 13.434 1.00 91.00 96 SER A CA 1
ATOM 765 C C . SER A 1 96 ? 0.131 3.956 12.559 1.00 91.00 96 SER A C 1
ATOM 767 O O . SER A 1 96 ? 1.170 3.628 11.989 1.00 91.00 96 SER A O 1
ATOM 769 N N . THR A 1 97 ? -0.989 3.236 12.428 1.00 91.75 97 THR A N 1
ATOM 770 C CA . THR A 1 97 ? -1.097 2.089 11.521 1.00 91.75 97 THR A CA 1
ATOM 771 C C . THR A 1 97 ? -1.190 2.545 10.072 1.00 91.75 97 THR A C 1
ATOM 773 O O . THR A 1 97 ? -0.477 1.973 9.254 1.00 91.75 97 THR A O 1
ATOM 776 N N . VAL A 1 98 ? -1.981 3.581 9.766 1.00 93.00 98 VAL A N 1
ATOM 777 C CA . VAL A 1 98 ? -2.005 4.189 8.422 1.00 93.00 98 VAL A CA 1
ATOM 778 C C . VAL A 1 98 ? -0.639 4.736 8.053 1.00 93.00 98 VAL A C 1
ATOM 780 O O . VAL A 1 98 ? -0.145 4.421 6.981 1.00 93.00 98 VAL A O 1
ATOM 783 N N . GLN A 1 99 ? 0.016 5.469 8.956 1.00 93.81 99 GLN A N 1
ATOM 784 C CA . GLN A 1 99 ? 1.352 6.009 8.704 1.00 93.81 99 GLN A CA 1
ATOM 785 C C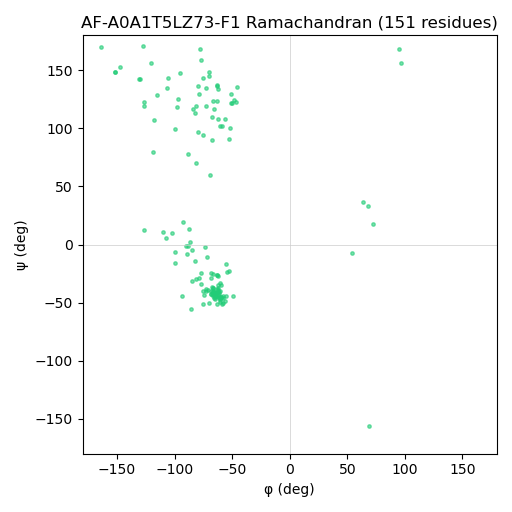 . GLN A 1 99 ? 2.353 4.909 8.323 1.00 93.81 99 GLN A C 1
ATOM 787 O O . GLN A 1 99 ? 3.112 5.073 7.372 1.00 93.81 99 GLN A O 1
ATOM 792 N N . ARG A 1 100 ? 2.339 3.770 9.031 1.00 95.31 100 ARG A N 1
ATOM 793 C CA . ARG A 1 100 ? 3.200 2.628 8.693 1.00 95.31 100 ARG A CA 1
ATOM 794 C C . ARG A 1 100 ? 2.864 2.055 7.314 1.00 95.31 100 ARG A C 1
ATOM 796 O O . ARG A 1 100 ? 3.766 1.914 6.501 1.00 95.31 100 ARG A O 1
ATOM 803 N N . ILE A 1 101 ? 1.587 1.764 7.055 1.00 94.38 101 ILE A N 1
ATOM 804 C CA . ILE A 1 101 ? 1.133 1.178 5.782 1.00 94.38 101 ILE A CA 1
ATOM 805 C C . ILE A 1 101 ? 1.477 2.101 4.611 1.00 94.38 101 ILE A C 1
ATOM 807 O O . ILE A 1 101 ? 2.038 1.645 3.625 1.00 94.38 101 ILE A O 1
ATOM 811 N N . TYR A 1 102 ? 1.214 3.398 4.751 1.00 95.94 102 TYR A N 1
ATOM 812 C CA . TYR A 1 102 ? 1.514 4.406 3.741 1.00 95.94 102 TYR A CA 1
ATOM 813 C C . TYR A 1 102 ? 3.016 4.494 3.437 1.00 95.94 102 TYR A C 1
ATOM 815 O O . TYR A 1 102 ? 3.426 4.486 2.277 1.00 95.94 102 TYR A O 1
ATOM 823 N N . ASN A 1 103 ? 3.858 4.519 4.475 1.00 96.44 103 ASN A N 1
ATOM 824 C CA . ASN A 1 103 ? 5.309 4.553 4.300 1.00 96.44 103 ASN A CA 1
ATOM 825 C C . ASN A 1 103 ? 5.838 3.282 3.618 1.00 96.44 103 ASN A C 1
ATOM 827 O O . ASN A 1 103 ? 6.707 3.369 2.748 1.00 96.44 103 ASN A O 1
ATOM 831 N N . ASP A 1 104 ? 5.322 2.112 4.001 1.00 96.19 104 ASP A N 1
ATOM 832 C CA . ASP A 1 104 ? 5.703 0.833 3.399 1.00 96.19 104 ASP A CA 1
ATOM 833 C C . ASP A 1 104 ? 5.246 0.762 1.931 1.00 96.19 104 ASP A C 1
ATOM 835 O O . ASP A 1 104 ? 6.033 0.387 1.057 1.00 96.19 104 ASP A O 1
ATOM 839 N N . ALA A 1 105 ? 4.027 1.227 1.637 1.00 96.19 105 ALA A N 1
ATOM 840 C CA . ALA A 1 105 ? 3.485 1.331 0.285 1.00 96.19 105 ALA A CA 1
ATOM 841 C C . ALA A 1 105 ? 4.361 2.216 -0.615 1.00 96.19 105 ALA A C 1
ATOM 843 O O . ALA A 1 105 ? 4.779 1.777 -1.688 1.00 96.19 105 ALA A O 1
ATOM 844 N N . ARG A 1 106 ? 4.724 3.426 -0.162 1.00 97.19 106 ARG A N 1
ATOM 845 C CA . ARG A 1 106 ? 5.580 4.344 -0.937 1.00 97.19 106 ARG A CA 1
ATOM 846 C C . ARG A 1 106 ? 6.958 3.762 -1.219 1.00 97.19 106 ARG A C 1
ATOM 848 O O . ARG A 1 106 ? 7.444 3.891 -2.338 1.00 97.19 106 ARG A O 1
ATOM 855 N N . LYS A 1 107 ? 7.575 3.089 -0.243 1.00 96.94 107 LYS A N 1
ATOM 856 C CA . LYS A 1 107 ? 8.867 2.411 -0.445 1.00 96.94 107 LYS A CA 1
ATOM 857 C C . LYS A 1 107 ? 8.769 1.305 -1.491 1.00 96.94 107 LYS A C 1
ATOM 859 O O . LYS A 1 107 ? 9.647 1.200 -2.339 1.00 96.94 107 LYS A O 1
ATOM 864 N N . LYS A 1 108 ? 7.708 0.496 -1.447 1.00 95.88 108 LYS A N 1
ATOM 865 C CA . LYS A 1 108 ? 7.478 -0.585 -2.414 1.00 95.88 108 LYS A CA 1
ATOM 866 C C . LYS A 1 108 ? 7.239 -0.053 -3.820 1.00 95.88 108 LYS A C 1
ATOM 868 O O . LYS A 1 108 ? 7.858 -0.552 -4.752 1.00 95.88 108 LYS A O 1
ATOM 873 N N . ILE A 1 109 ? 6.407 0.977 -3.959 1.00 95.56 109 ILE A N 1
ATOM 874 C CA . ILE A 1 109 ? 6.152 1.637 -5.245 1.00 95.56 109 ILE A CA 1
ATOM 875 C C . ILE A 1 109 ? 7.447 2.228 -5.801 1.00 95.56 109 ILE A C 1
ATOM 877 O O . ILE A 1 109 ? 7.800 1.940 -6.941 1.00 95.56 109 ILE A O 1
ATOM 881 N N . ALA A 1 110 ? 8.197 2.978 -4.987 1.00 95.56 110 ALA A N 1
ATOM 882 C CA . ALA A 1 110 ? 9.482 3.537 -5.396 1.00 95.56 110 ALA A CA 1
ATOM 883 C C . ALA A 1 110 ? 10.457 2.439 -5.840 1.00 95.56 110 ALA A C 1
ATOM 885 O O . ALA A 1 110 ? 11.066 2.556 -6.897 1.00 95.56 110 ALA A O 1
ATOM 886 N N . LYS A 1 111 ? 10.551 1.338 -5.085 1.00 91.25 111 LYS A N 1
ATOM 887 C CA . LYS A 1 111 ? 11.377 0.186 -5.455 1.00 91.25 111 LYS A CA 1
ATOM 888 C C . LYS A 1 111 ? 10.947 -0.425 -6.791 1.00 91.25 111 LYS A C 1
ATOM 890 O O . LYS A 1 111 ? 11.796 -0.701 -7.628 1.00 91.25 111 LYS A O 1
ATOM 895 N N . GLY A 1 112 ? 9.642 -0.613 -6.990 1.00 90.69 112 GLY A N 1
ATOM 896 C CA . GLY A 1 112 ? 9.072 -1.120 -8.239 1.00 90.69 112 GLY A CA 1
ATOM 897 C C . GLY A 1 112 ? 9.467 -0.269 -9.441 1.00 90.69 112 GLY A C 1
ATOM 898 O O . GLY A 1 112 ? 9.969 -0.790 -10.431 1.00 90.69 112 GLY A O 1
ATOM 899 N N . ILE A 1 113 ? 9.311 1.048 -9.314 1.00 90.44 113 ILE A N 1
ATOM 900 C CA . ILE A 1 113 ? 9.588 2.002 -10.391 1.00 90.44 113 ILE A CA 1
ATOM 901 C C . ILE A 1 113 ? 11.093 2.116 -10.667 1.00 90.44 113 ILE A C 1
ATOM 903 O O . ILE A 1 113 ? 11.510 1.992 -11.813 1.00 90.44 113 ILE A O 1
ATOM 907 N N . ILE A 1 114 ? 11.915 2.336 -9.636 1.00 91.62 114 ILE A N 1
ATOM 908 C CA . ILE A 1 114 ? 13.352 2.615 -9.798 1.00 91.62 114 ILE A CA 1
ATOM 909 C C . ILE A 1 114 ? 14.137 1.369 -10.216 1.00 91.62 114 ILE A C 1
ATOM 911 O O . ILE A 1 114 ? 15.046 1.466 -11.034 1.00 91.62 114 ILE A O 1
ATOM 915 N N . GLU A 1 115 ? 13.797 0.195 -9.679 1.00 88.56 115 GLU A N 1
ATOM 916 C CA . GLU A 1 115 ? 14.497 -1.053 -10.010 1.00 88.56 115 GLU A CA 1
ATOM 917 C C . GLU A 1 115 ? 13.886 -1.766 -11.232 1.00 88.56 115 GLU A C 1
ATOM 919 O O . GLU A 1 115 ? 14.386 -2.812 -11.641 1.00 88.56 115 GLU A O 1
ATOM 924 N N . GLY A 1 116 ? 12.812 -1.221 -11.823 1.00 86.56 116 GLY A N 1
ATOM 925 C CA . GLY A 1 116 ? 12.117 -1.828 -12.962 1.00 86.56 116 GLY A CA 1
ATOM 926 C C . GLY A 1 116 ? 11.475 -3.175 -12.621 1.00 86.56 116 GLY A C 1
ATOM 927 O O . GLY A 1 116 ? 11.491 -4.097 -13.432 1.00 86.56 116 GLY A O 1
ATOM 928 N N . ARG A 1 117 ? 10.945 -3.316 -11.403 1.00 86.88 117 ARG A N 1
ATOM 929 C CA . ARG A 1 117 ? 10.316 -4.551 -10.921 1.00 86.88 117 ARG A CA 1
ATOM 930 C C . ARG A 1 117 ? 8.808 -4.516 -11.116 1.00 86.88 117 ARG A C 1
ATOM 932 O O . ARG A 1 117 ? 8.163 -3.486 -10.932 1.00 86.88 117 ARG A O 1
ATOM 939 N N . THR A 1 118 ? 8.229 -5.686 -11.367 1.00 89.56 118 THR A N 1
ATOM 940 C CA . THR A 1 118 ? 6.770 -5.846 -11.389 1.00 89.56 118 THR A CA 1
ATOM 941 C C . THR A 1 118 ? 6.196 -5.640 -9.983 1.00 89.56 118 THR A C 1
ATOM 943 O O . THR A 1 118 ? 6.568 -6.339 -9.044 1.00 89.56 118 THR A O 1
ATOM 946 N N . LEU A 1 119 ? 5.263 -4.708 -9.828 1.00 91.69 119 LEU A N 1
ATOM 947 C CA . LEU A 1 119 ? 4.430 -4.539 -8.642 1.00 91.69 119 LEU A CA 1
ATOM 948 C C . LEU A 1 119 ? 3.238 -5.489 -8.732 1.00 91.69 119 LEU A C 1
ATOM 950 O O . LEU A 1 119 ? 2.402 -5.339 -9.617 1.00 91.69 119 LEU A O 1
ATOM 954 N N . LYS A 1 120 ? 3.128 -6.443 -7.809 1.00 92.00 120 LYS A N 1
ATOM 955 C CA . LYS A 1 120 ? 1.971 -7.344 -7.714 1.00 92.00 120 LYS A CA 1
ATOM 956 C C . LYS A 1 120 ? 1.105 -6.987 -6.525 1.00 92.00 120 LYS A C 1
ATOM 958 O O . LYS A 1 120 ? 1.622 -6.781 -5.431 1.00 92.00 120 LYS A O 1
ATOM 963 N N . ILE A 1 121 ? -0.203 -6.943 -6.737 1.00 92.88 121 ILE A N 1
ATOM 964 C CA . ILE A 1 121 ? -1.185 -6.609 -5.717 1.00 92.88 121 ILE A CA 1
ATOM 965 C C . ILE A 1 121 ? -1.807 -7.881 -5.159 1.00 92.88 121 ILE A C 1
ATOM 967 O O . ILE A 1 121 ? -2.713 -8.461 -5.758 1.00 92.88 121 ILE A O 1
ATOM 971 N N . GLU A 1 122 ? -1.318 -8.313 -4.000 1.00 89.25 122 GLU A N 1
ATOM 972 C CA . GLU A 1 122 ? -1.710 -9.582 -3.388 1.00 89.25 122 GLU A CA 1
ATOM 973 C C . GLU A 1 122 ? -1.689 -9.509 -1.854 1.00 89.25 122 GLU A C 1
ATOM 975 O O . GLU A 1 122 ? -0.937 -8.753 -1.237 1.00 89.25 122 GLU A O 1
ATOM 980 N N . GLY A 1 123 ? -2.520 -10.3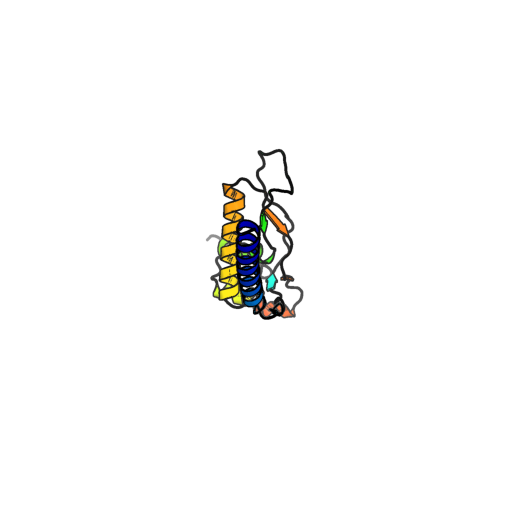32 -1.211 1.00 86.94 123 GLY A N 1
ATOM 981 C CA . GLY A 1 123 ? -2.554 -10.458 0.246 1.00 86.94 123 GLY A CA 1
ATOM 982 C C . GLY A 1 123 ? -3.085 -9.224 0.992 1.00 86.94 123 GLY A C 1
ATOM 983 O O . GLY A 1 123 ? -3.862 -8.422 0.472 1.00 86.94 123 GLY A O 1
ATOM 984 N N . GLY A 1 124 ? -2.681 -9.102 2.258 1.00 83.75 124 GLY A N 1
ATOM 985 C CA . GLY A 1 124 ? -3.244 -8.147 3.221 1.00 83.75 124 GLY A CA 1
ATOM 986 C C . GLY A 1 124 ? -4.345 -8.762 4.093 1.00 83.75 124 GLY A C 1
ATOM 987 O O . GLY A 1 124 ? -4.800 -9.877 3.854 1.00 83.75 124 GLY A O 1
ATOM 988 N N . ASN A 1 125 ? -4.751 -8.052 5.147 1.00 84.44 125 ASN A N 1
ATOM 989 C CA . ASN A 1 125 ? -5.836 -8.468 6.047 1.00 84.44 125 ASN A CA 1
ATOM 990 C C . ASN A 1 125 ? -6.951 -7.431 6.011 1.00 84.44 125 ASN A C 1
ATOM 992 O O . ASN A 1 125 ? -7.062 -6.595 6.910 1.00 84.44 125 ASN A O 1
ATOM 996 N N . TYR A 1 126 ? -7.779 -7.489 4.974 1.00 85.31 126 TYR A N 1
ATOM 997 C CA . TYR A 1 126 ? -8.801 -6.483 4.740 1.00 85.31 126 TYR A CA 1
ATOM 998 C C . TYR A 1 126 ? -10.221 -7.044 4.719 1.00 85.31 126 TYR A C 1
ATOM 1000 O O . TYR A 1 126 ? -10.449 -8.220 4.447 1.00 85.31 126 TYR A O 1
ATOM 1008 N N . LYS A 1 127 ? -11.181 -6.168 5.003 1.00 83.25 127 LYS A N 1
ATOM 1009 C CA . LYS A 1 127 ? -12.603 -6.372 4.744 1.00 83.25 127 LYS A CA 1
ATOM 1010 C C . LYS A 1 127 ? -13.039 -5.349 3.708 1.00 83.25 127 LYS A C 1
ATOM 1012 O O . LYS A 1 127 ? -12.764 -4.160 3.870 1.00 83.25 127 LYS A O 1
ATOM 1017 N N . VAL A 1 128 ? -13.690 -5.824 2.654 1.00 81.31 128 VAL A N 1
ATOM 1018 C CA . VAL A 1 128 ? -14.312 -4.949 1.658 1.00 81.31 128 VAL A CA 1
ATOM 1019 C C . VAL A 1 128 ? -15.548 -4.324 2.289 1.00 81.31 128 VAL A C 1
ATOM 1021 O O . VAL A 1 128 ? -16.311 -5.036 2.941 1.00 81.31 128 VAL A O 1
ATOM 1024 N N . CYS A 1 129 ? -15.736 -3.019 2.111 1.00 72.56 129 CYS A N 1
ATOM 1025 C CA . CYS A 1 129 ? -16.964 -2.331 2.497 1.00 72.56 129 CYS A CA 1
ATOM 1026 C C . CYS A 1 129 ? -18.154 -2.967 1.762 1.00 72.56 129 CYS A C 1
ATOM 1028 O O . CYS A 1 129 ? -18.372 -2.716 0.578 1.00 72.56 129 CYS A O 1
ATOM 1030 N N . ASN A 1 130 ? -18.907 -3.808 2.464 1.00 58.56 130 ASN A N 1
ATOM 1031 C CA . ASN A 1 130 ? -20.080 -4.497 1.950 1.00 58.56 130 ASN A CA 1
ATOM 1032 C C . ASN A 1 130 ? -21.225 -4.193 2.912 1.00 58.56 130 ASN A C 1
ATOM 1034 O O . ASN A 1 130 ? -21.160 -4.612 4.062 1.00 58.56 130 ASN A O 1
ATOM 1038 N N . THR A 1 131 ? -22.280 -3.556 2.397 1.00 50.78 131 THR A N 1
ATOM 1039 C CA . THR A 1 131 ? -23.602 -3.289 3.008 1.00 50.78 131 THR A CA 1
ATOM 1040 C C . THR A 1 131 ? -23.833 -1.927 3.661 1.00 50.78 131 THR A C 1
ATOM 1042 O O . THR A 1 131 ? -22.921 -1.211 4.073 1.00 50.78 131 THR A O 1
ATOM 1045 N N . ASP A 1 132 ? -25.123 -1.597 3.724 1.00 50.22 132 ASP A N 1
ATOM 1046 C CA . ASP A 1 132 ? -25.728 -0.337 4.149 1.00 50.22 132 ASP A CA 1
ATOM 1047 C C . ASP A 1 132 ? -25.318 0.124 5.563 1.00 50.22 132 ASP A C 1
ATOM 1049 O O . ASP A 1 132 ? -25.420 1.305 5.881 1.00 50.22 132 ASP A O 1
ATOM 1053 N N . LEU A 1 133 ? -24.770 -0.779 6.386 1.00 52.19 133 LEU A N 1
ATOM 1054 C CA . LEU A 1 133 ? -24.254 -0.507 7.734 1.00 52.19 133 LEU A CA 1
ATOM 1055 C C . LEU A 1 133 ? -22.878 0.183 7.745 1.00 52.19 133 LEU A C 1
ATOM 1057 O O . LEU A 1 133 ? -22.542 0.876 8.703 1.00 52.19 133 LEU A O 1
ATOM 1061 N N . ASP A 1 134 ? -22.074 0.031 6.687 1.00 51.97 134 ASP A N 1
ATOM 1062 C CA . ASP A 1 134 ? -20.783 0.723 6.554 1.00 51.97 134 ASP A CA 1
ATOM 1063 C C . ASP A 1 134 ? -20.939 2.142 5.968 1.00 51.97 134 ASP A C 1
ATOM 1065 O O . ASP A 1 134 ? -19.961 2.895 5.901 1.00 51.97 134 ASP A O 1
ATOM 1069 N N . MET A 1 135 ? -22.156 2.542 5.565 1.00 51.16 135 MET A N 1
ATOM 1070 C CA . MET A 1 135 ? -22.403 3.817 4.883 1.00 51.16 135 MET A CA 1
ATOM 1071 C C . MET A 1 135 ? -22.024 5.044 5.713 1.00 51.16 135 MET A C 1
ATOM 1073 O O . MET A 1 135 ? -21.546 6.009 5.130 1.00 51.16 135 MET A O 1
ATOM 1077 N N . GLU A 1 136 ? -22.146 5.027 7.044 1.00 52.31 136 GLU A N 1
ATOM 1078 C CA . GLU A 1 136 ? -21.812 6.204 7.864 1.00 52.31 136 GLU A CA 1
ATOM 1079 C C . GLU A 1 136 ? -20.332 6.607 7.757 1.00 52.31 136 GLU A C 1
ATOM 1081 O O . GLU A 1 136 ? -20.020 7.794 7.679 1.00 52.31 136 GLU A O 1
ATOM 1086 N N . ARG A 1 137 ? -19.420 5.626 7.678 1.00 53.41 137 ARG A N 1
ATOM 1087 C CA . ARG A 1 137 ? -17.960 5.851 7.584 1.00 53.41 137 ARG A CA 1
ATOM 1088 C C . ARG A 1 137 ? -17.416 5.739 6.163 1.00 53.41 137 ARG A C 1
ATOM 1090 O O . ARG A 1 137 ? -16.305 6.176 5.886 1.00 53.41 137 ARG A O 1
ATOM 1097 N N . CYS A 1 138 ? -18.205 5.157 5.265 1.00 57.97 138 CYS A N 1
ATOM 1098 C CA . CYS A 1 138 ? -17.909 4.996 3.846 1.00 57.97 138 CYS A CA 1
ATOM 1099 C C . CYS A 1 138 ? -18.677 6.023 2.985 1.00 57.97 138 CYS A C 1
ATOM 1101 O O . CYS A 1 138 ? -18.658 5.932 1.761 1.00 57.97 138 CYS A O 1
ATOM 1103 N N . ASN A 1 139 ? -19.332 7.023 3.598 1.00 52.56 139 ASN A N 1
ATOM 1104 C CA . ASN A 1 139 ? -20.130 8.054 2.913 1.00 52.56 139 ASN A CA 1
ATOM 1105 C C . ASN A 1 139 ? -19.341 8.802 1.821 1.00 52.56 139 ASN A C 1
ATOM 1107 O O . ASN A 1 139 ? -19.941 9.311 0.877 1.00 52.56 139 ASN A O 1
ATOM 1111 N N . ASN A 1 140 ? -18.007 8.819 1.919 1.00 52.78 140 ASN A N 1
ATOM 1112 C CA . ASN A 1 140 ? -17.112 9.440 0.943 1.00 52.78 140 ASN A CA 1
ATOM 1113 C C . ASN A 1 140 ? -16.329 8.434 0.074 1.00 52.78 140 ASN A C 1
ATOM 1115 O O . ASN A 1 140 ? -15.494 8.826 -0.735 1.00 52.78 140 ASN A O 1
ATOM 1119 N N . CYS A 1 141 ? -16.596 7.130 0.194 1.00 58.47 141 CYS A N 1
ATOM 1120 C CA . CYS A 1 141 ? -16.007 6.121 -0.680 1.00 58.47 141 CYS A CA 1
ATOM 1121 C C . CYS A 1 141 ? -16.879 5.930 -1.925 1.00 58.47 141 CYS A C 1
ATOM 1123 O O . CYS A 1 141 ? -17.677 5.005 -2.037 1.00 58.47 141 CYS A O 1
ATOM 112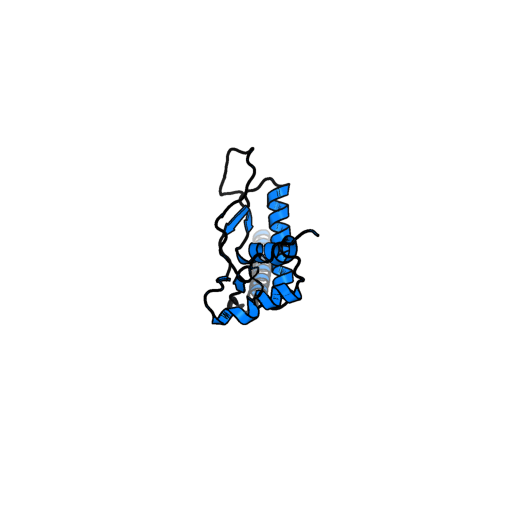5 N N . PHE A 1 142 ? -16.740 6.881 -2.852 1.00 51.53 142 PHE A N 1
ATOM 1126 C CA . PHE A 1 142 ? -17.185 6.866 -4.255 1.00 51.53 142 PHE A CA 1
ATOM 1127 C C . PHE A 1 142 ? -18.652 6.566 -4.610 1.00 51.53 142 PHE A C 1
ATOM 1129 O O . PHE A 1 142 ? -19.018 6.774 -5.763 1.00 51.53 142 PHE A O 1
ATOM 1136 N N . ARG A 1 143 ? -19.533 6.163 -3.687 1.00 47.97 143 ARG A N 1
ATOM 1137 C CA . ARG A 1 143 ? -20.945 5.875 -4.012 1.00 47.97 143 ARG A CA 1
ATOM 1138 C C . ARG A 1 143 ? -21.901 7.068 -3.896 1.00 47.97 143 ARG A C 1
ATOM 1140 O O . ARG A 1 143 ? -23.070 6.913 -4.224 1.00 47.97 143 ARG A O 1
ATOM 1147 N N . LYS A 1 144 ? -21.432 8.259 -3.498 1.00 42.88 144 LYS A N 1
ATOM 1148 C CA . LYS A 1 144 ? -22.277 9.472 -3.392 1.00 42.88 144 LYS A CA 1
ATOM 1149 C C . LYS A 1 144 ? -21.780 10.715 -4.137 1.00 42.88 144 LYS A C 1
ATOM 1151 O O . LYS A 1 144 ? -22.371 11.778 -3.985 1.00 42.88 144 LYS A O 1
ATOM 1156 N N . ARG A 1 145 ? -20.784 10.612 -5.027 1.00 45.03 145 ARG A N 1
ATOM 1157 C CA . ARG A 1 145 ? -20.597 11.651 -6.059 1.00 45.03 145 ARG A CA 1
ATOM 1158 C C . ARG A 1 145 ? -21.572 11.381 -7.204 1.00 45.03 145 ARG A C 1
ATOM 1160 O O . ARG A 1 145 ? -21.177 10.983 -8.298 1.00 45.03 145 ARG A O 1
ATOM 1167 N N . HIS A 1 146 ? -22.865 11.594 -6.944 1.00 39.62 146 HIS A N 1
ATOM 1168 C CA . HIS A 1 146 ? -23.764 11.957 -8.031 1.00 39.62 146 HIS A CA 1
ATOM 1169 C C . HIS A 1 146 ? -23.107 13.121 -8.767 1.00 39.62 146 HIS A C 1
ATOM 1171 O O . HIS A 1 146 ? -22.644 14.080 -8.149 1.00 39.62 146 HIS A O 1
ATOM 1177 N N . ARG A 1 147 ? -23.016 12.985 -10.089 1.00 41.97 147 ARG A N 1
ATOM 1178 C CA . ARG A 1 147 ? -22.651 14.058 -11.003 1.00 41.97 147 ARG A CA 1
ATOM 1179 C C . ARG A 1 147 ? -23.574 15.250 -10.740 1.00 41.97 147 ARG A C 1
ATOM 1181 O O . ARG A 1 147 ? -24.618 15.362 -11.370 1.00 41.97 147 ARG A O 1
ATOM 1188 N N . HIS A 1 148 ? -23.194 16.164 -9.860 1.00 36.62 148 HIS A N 1
ATOM 1189 C CA . HIS A 1 148 ? -23.551 17.549 -10.094 1.00 36.62 148 HIS A CA 1
ATOM 1190 C C . HIS A 1 148 ? -22.538 18.045 -11.110 1.00 36.62 148 HIS A C 1
ATOM 1192 O O . HIS A 1 148 ? -21.384 18.328 -10.789 1.00 36.62 148 HIS A O 1
ATOM 1198 N N . GLY A 1 149 ? -22.964 18.019 -12.375 1.00 39.06 149 GLY A N 1
ATOM 1199 C CA . GLY A 1 149 ? -22.261 18.710 -13.437 1.00 39.06 149 GLY A CA 1
ATOM 1200 C C . GLY A 1 149 ? -21.972 20.127 -12.964 1.00 39.06 149 GLY A C 1
ATOM 1201 O O . GLY A 1 149 ? -22.884 20.841 -12.547 1.00 39.06 149 GLY A O 1
ATOM 1202 N N . ARG A 1 150 ? -20.697 20.515 -13.001 1.00 40.38 150 ARG A N 1
ATOM 1203 C CA . ARG A 1 150 ? -20.340 21.927 -13.004 1.00 40.38 150 ARG A CA 1
ATOM 1204 C C . ARG A 1 150 ? -20.973 22.504 -14.266 1.00 40.38 150 ARG A C 1
ATOM 1206 O O . ARG A 1 150 ? -20.483 22.246 -15.362 1.00 40.38 150 ARG A O 1
ATOM 1213 N N . LYS A 1 151 ? -22.101 23.199 -14.123 1.00 38.69 151 LYS A N 1
ATOM 1214 C CA . LYS A 1 151 ? -22.484 24.191 -15.121 1.00 38.69 151 LYS A CA 1
ATOM 1215 C C . LYS A 1 151 ? -21.415 25.274 -15.029 1.00 38.69 151 LYS A C 1
ATOM 1217 O O . LYS A 1 151 ? -21.186 25.812 -13.950 1.00 38.69 151 LYS A O 1
ATOM 1222 N N . TYR A 1 152 ? -20.680 25.449 -16.117 1.00 47.97 152 TYR A N 1
ATOM 1223 C CA . TYR A 1 152 ? -19.931 26.671 -16.339 1.00 47.97 152 TYR A CA 1
ATOM 1224 C C . TYR A 1 152 ? -20.975 27.736 -16.676 1.00 47.97 152 TYR A C 1
ATOM 1226 O O . TYR A 1 152 ? -21.746 27.528 -17.616 1.00 47.97 152 TYR A O 1
ATOM 1234 N N . ASP A 1 153 ? -21.037 28.778 -15.853 1.00 41.38 153 ASP A N 1
ATOM 1235 C CA . ASP A 1 153 ? -21.616 30.068 -16.234 1.00 41.38 153 ASP A CA 1
ATOM 1236 C C . ASP A 1 153 ? -20.559 30.871 -17.007 1.00 41.38 153 ASP A C 1
ATOM 1238 O O . ASP A 1 153 ? -19.354 30.724 -16.673 1.00 41.38 153 ASP A O 1
#

Secondary structure (DSSP, 8-state):
-HHHHHHHHHHHHHHHHHHHHHHHHTT-----------EEES---S--EE--SS-S---GGG-EEE-HHHHHHHIIIIIT---HHHHHHHHTS-HHHHHHHHHHHHHHHHHHHHTTPPEEE----EEE--SGGGHHHHTTSSSS---------

InterPro domains:
  IPR002852 Uncharacterised protein family UPF0251 [MF_00674] (33-130)
  IPR002852 Uncharacterised protein family UPF0251 [PF02001] (33-128)
  IPR002852 Uncharacterised protein family UPF0251 [PTHR37478] (32-132)
  IPR013324 RNA polymerase sigma factor, region 3/4-like [SSF88659] (66-111)
  IPR036388 Winged helix-like DNA-binding domain superfamily [G3DSA:1.10.10.10] (64-113)

Nearest PDB structures (foldseek):
  5uxx-assembly1_A  TM=6.787E-01  e=4.434E-02  Bartonella quintana str. Toulouse
  6kon-assembly1_F  TM=9.436E-01  e=2.847E-01  Mycobacterium tuberculosis H37Rv
  3hug-assembly1_C  TM=9.633E-01  e=5.174E-01  Mycobacterium tuberculosis H37Rv
  5wur-assembly2_B  TM=9.423E-01  e=4.842E-01  Bacillus subtilis subsp. subtilis str. 168
  5wuq-assembly1_A  TM=9.508E-01  e=6.315E-01  Bacillus subtilis subsp. subtilis str. 168

Organism: NCBI:txid36842

Foldseek 3Di:
DVVVVVVVVVVVVVVVVVVVVVVVVVPPPDPPPPPADAWEAADDDPDFKDFDPPDPDPPVVQEQEQESLLVRLCCVCVVVVDDLVLNCLLRVHDSVVSVVSPVVSVVSVCCCVPVRHMYGYDDDRYDHPDDPVSCVSCVPVPPPPPDPDPDDD

Sequence (153 aa):
MVLKFKEAIIEGIIIIRLKVNILIYTRGGRKMPRPKKWRRVCKVPEIKAYGPVDRDSIDNLDSVILTVEELETIRLIDLEGMNQVECAELMGVARSTVQRIYNDARKKIAKGIIEGRTLKIEGGNYKVCNTDLDMERCNNCFRKRHRHGRKYD

Solvent-accessible surface area (backbone atoms only — not comparable to full-atom values): 9161 Å² total; per-residue (Å²): 118,71,65,68,56,52,52,56,51,53,53,50,53,51,51,51,54,50,52,54,56,54,57,70,63,66,71,68,71,86,75,70,76,71,78,80,72,62,31,47,35,79,69,83,72,88,73,45,64,48,60,61,86,93,49,97,67,87,53,79,88,60,50,39,79,39,27,53,63,25,52,46,42,45,44,41,33,76,70,68,66,39,53,60,60,59,46,8,62,51,25,66,49,54,47,72,53,42,53,51,40,39,54,53,34,52,52,47,51,50,47,17,64,76,72,61,22,35,34,32,55,51,71,67,59,68,41,67,69,75,63,83,85,48,41,85,66,41,56,82,61,77,82,64,76,68,84,73,72,80,77,81,128

Mean predicted aligned error: 15.25 Å